Protein AF-A0A440AQF0-F1 (afdb_monomer_lite)

Foldseek 3Di:
DLCCLQVPVHPPVVDDPVRSLVVLVVVLVVLCVVPPLPDLDADLLVPLLSNLSSCVVVPNLVVSLSSLVSNLVNLVPPPPDDPVRSVVSNVSSQQSNQQSVVAWGDDDPDIDHHDPPPPPPPPPDDD

pLDDT: mean 86.49, std 15.78, range [35.5, 97.94]

Radius of gyration: 15.52 Å; chains: 1; bounding box: 37×32×50 Å

Structure (mmCIF, N/CA/C/O backbone):
data_AF-A0A440AQF0-F1
#
_entry.id   AF-A0A440AQF0-F1
#
loop_
_atom_site.group_PDB
_atom_site.id
_atom_site.type_symbol
_atom_site.label_atom_id
_atom_site.label_alt_id
_atom_site.label_comp_id
_atom_site.label_asym_id
_atom_site.label_entity_id
_atom_site.label_seq_id
_atom_site.pdbx_PDB_ins_code
_atom_site.Cartn_x
_atom_site.Cartn_y
_atom_site.Cartn_z
_atom_site.occupancy
_atom_site.B_iso_or_equiv
_atom_site.auth_seq_id
_atom_site.auth_comp_id
_atom_site.auth_asym_id
_atom_site.auth_atom_id
_atom_site.pdbx_PDB_model_num
ATOM 1 N N . ALA A 1 1 ? 5.655 14.204 2.598 1.00 86.44 1 ALA A N 1
ATOM 2 C CA . ALA A 1 1 ? 4.390 14.555 3.269 1.00 86.44 1 ALA A CA 1
ATOM 3 C C . ALA A 1 1 ? 3.608 13.301 3.649 1.00 86.44 1 ALA A C 1
ATOM 5 O O . ALA A 1 1 ? 3.589 12.985 4.825 1.00 86.44 1 ALA A O 1
ATOM 6 N N . LEU A 1 2 ? 3.061 12.522 2.703 1.00 91.75 2 LEU A N 1
ATOM 7 C CA . LEU A 1 2 ? 2.188 11.386 3.049 1.00 91.75 2 LEU A CA 1
ATOM 8 C C . LEU A 1 2 ? 2.851 10.309 3.937 1.00 91.75 2 LEU A C 1
ATOM 10 O O . LEU A 1 2 ? 2.220 9.846 4.879 1.00 91.75 2 LEU A O 1
ATOM 14 N N . ASN A 1 3 ? 4.142 9.999 3.734 1.00 89.25 3 ASN A N 1
ATOM 15 C CA . ASN A 1 3 ? 4.897 9.116 4.644 1.00 89.25 3 ASN A CA 1
ATOM 16 C C . ASN A 1 3 ? 4.869 9.598 6.105 1.00 89.25 3 ASN A C 1
ATOM 18 O O . ASN A 1 3 ? 4.740 8.791 7.007 1.00 89.25 3 ASN A O 1
ATOM 22 N N . GLN A 1 4 ? 4.928 10.904 6.371 1.00 91.06 4 GLN A N 1
ATOM 23 C CA . GLN A 1 4 ? 4.890 11.409 7.753 1.00 91.06 4 GLN A CA 1
ATOM 24 C C . GLN A 1 4 ? 3.532 11.159 8.427 1.00 91.06 4 GLN A C 1
ATOM 26 O O . GLN A 1 4 ? 3.447 11.153 9.649 1.00 91.06 4 GLN A O 1
ATOM 31 N N . LEU A 1 5 ? 2.475 10.963 7.633 1.00 93.25 5 LEU A N 1
ATOM 32 C CA . LEU A 1 5 ? 1.115 10.758 8.118 1.00 93.25 5 LEU A CA 1
ATOM 33 C C . LEU A 1 5 ? 0.745 9.276 8.229 1.00 93.25 5 LEU A C 1
ATOM 35 O O . LEU A 1 5 ? -0.056 8.928 9.092 1.00 93.25 5 LEU A O 1
ATOM 39 N N . PHE A 1 6 ? 1.289 8.416 7.365 1.00 91.75 6 PHE A N 1
ATOM 40 C CA . PHE A 1 6 ? 0.853 7.019 7.246 1.00 91.75 6 PHE A CA 1
ATOM 41 C C . PHE A 1 6 ? 1.986 5.994 7.258 1.00 91.75 6 PHE A C 1
ATOM 43 O O . PHE A 1 6 ? 1.692 4.813 7.227 1.00 91.75 6 PHE A O 1
ATOM 50 N N . ASP A 1 7 ? 3.264 6.369 7.333 1.00 87.12 7 ASP A N 1
ATOM 51 C CA . ASP A 1 7 ? 4.315 5.370 7.561 1.00 87.12 7 ASP A CA 1
ATOM 52 C C . ASP A 1 7 ? 4.178 4.798 8.989 1.00 87.12 7 ASP A C 1
ATOM 54 O O . ASP A 1 7 ? 4.241 5.570 9.950 1.00 87.12 7 ASP A O 1
ATOM 58 N N . PRO A 1 8 ? 4.013 3.471 9.168 1.00 80.06 8 PRO A N 1
ATOM 59 C CA . PRO A 1 8 ? 3.856 2.859 10.489 1.00 80.06 8 PRO A CA 1
ATOM 60 C C . PRO A 1 8 ? 5.056 3.034 11.431 1.00 80.06 8 PRO A C 1
ATOM 62 O O . PRO A 1 8 ? 4.950 2.701 12.610 1.00 80.06 8 PRO A O 1
ATOM 65 N N . THR A 1 9 ? 6.208 3.474 10.918 1.00 85.31 9 THR A N 1
ATOM 66 C CA . THR A 1 9 ? 7.419 3.753 11.706 1.00 85.31 9 THR A CA 1
ATOM 67 C C . THR A 1 9 ? 7.480 5.190 12.229 1.00 85.31 9 THR A C 1
ATOM 69 O O . THR A 1 9 ? 8.314 5.494 13.082 1.00 85.31 9 THR A O 1
ATOM 72 N N . MET A 1 10 ? 6.597 6.071 11.749 1.00 87.19 10 MET A N 1
ATOM 73 C CA . MET A 1 10 ? 6.551 7.479 12.132 1.00 87.19 10 MET A CA 1
ATOM 74 C C . MET A 1 10 ? 5.563 7.701 13.280 1.00 87.19 10 MET A C 1
ATOM 76 O O . MET A 1 10 ? 4.406 7.291 13.206 1.00 87.19 10 MET A O 1
ATOM 80 N N . ASP A 1 11 ? 5.995 8.410 14.326 1.00 88.12 11 ASP A N 1
ATOM 81 C CA . ASP A 1 11 ? 5.091 8.842 15.393 1.00 88.12 11 ASP A CA 1
ATOM 82 C C . ASP A 1 11 ? 4.228 10.021 14.920 1.00 88.12 11 ASP A C 1
ATOM 84 O O . ASP A 1 11 ? 4.697 11.151 14.768 1.00 88.12 11 ASP A O 1
ATOM 88 N N . ASN A 1 12 ? 2.948 9.740 14.691 1.00 85.56 12 ASN A N 1
ATOM 89 C CA . ASN A 1 12 ? 1.926 10.713 14.311 1.00 85.56 12 ASN A CA 1
ATOM 90 C C . ASN A 1 12 ? 0.844 10.885 15.392 1.00 85.56 12 ASN A C 1
ATOM 92 O O . ASN A 1 12 ? -0.184 11.509 15.128 1.00 85.56 12 ASN A O 1
ATOM 96 N N . SER A 1 13 ? 1.076 10.370 16.607 1.00 85.94 13 SER A N 1
ATOM 97 C CA . SER A 1 13 ? 0.105 10.394 17.713 1.00 85.94 13 SER A CA 1
ATOM 98 C C . SER A 1 13 ? -0.281 11.809 18.159 1.00 85.94 13 SER A C 1
ATOM 100 O O . SER A 1 13 ? -1.356 12.021 18.716 1.00 85.94 13 SER A O 1
ATOM 102 N N . HIS A 1 14 ? 0.575 12.787 17.868 1.00 89.25 14 HIS A N 1
ATOM 103 C CA . HIS A 1 14 ? 0.352 14.203 18.138 1.00 89.25 14 HIS A CA 1
ATOM 104 C C . HIS A 1 14 ? -0.661 14.865 17.186 1.00 89.25 14 HIS A C 1
ATOM 106 O O . HIS A 1 14 ? -1.122 15.968 17.475 1.00 89.25 14 HIS A O 1
ATOM 112 N N . LEU A 1 15 ? -1.009 14.232 16.058 1.00 91.62 15 LEU A N 1
ATOM 113 C CA . LEU A 1 15 ? -1.981 14.761 15.100 1.00 91.62 15 LEU A CA 1
ATOM 114 C C . LEU A 1 15 ? -3.387 14.219 15.394 1.00 91.62 15 LEU A C 1
ATOM 116 O O . LEU A 1 15 ? -3.570 12.998 15.462 1.00 91.62 15 LEU A O 1
ATOM 120 N N . PRO A 1 16 ? -4.418 15.081 15.485 1.00 95.44 16 PRO A N 1
ATOM 121 C CA . PRO A 1 16 ? -5.796 14.625 15.581 1.00 95.44 16 PRO A CA 1
ATOM 122 C C . PRO A 1 16 ? -6.151 13.702 14.415 1.00 95.44 16 PRO A C 1
ATOM 124 O O . PRO A 1 16 ? -5.882 14.007 13.251 1.00 95.44 16 PRO A O 1
ATOM 127 N N . ARG A 1 17 ? -6.807 12.572 14.714 1.00 93.31 17 ARG A N 1
ATOM 128 C CA . ARG A 1 17 ? -7.140 11.558 13.701 1.00 93.31 17 ARG A CA 1
ATOM 129 C C . ARG A 1 17 ? -7.874 12.171 12.504 1.00 93.31 17 ARG A C 1
ATOM 131 O O . ARG A 1 17 ? -7.490 11.914 11.372 1.00 93.31 17 ARG A O 1
ATOM 138 N N . ALA A 1 18 ? -8.900 12.988 12.736 1.00 95.50 18 ALA A N 1
ATOM 139 C CA . ALA A 1 18 ? -9.674 13.595 11.651 1.00 95.50 18 ALA A CA 1
ATOM 140 C C . ALA A 1 18 ? -8.800 14.443 10.707 1.00 95.50 18 ALA A C 1
ATOM 142 O O . ALA A 1 18 ? -8.914 14.317 9.490 1.00 95.50 18 ALA A O 1
ATOM 143 N N . GLU A 1 19 ? -7.884 15.238 11.261 1.00 95.69 19 GLU A N 1
ATOM 144 C CA . GLU A 1 19 ? -6.971 16.092 10.495 1.00 95.69 19 GLU A CA 1
ATOM 145 C C . GLU A 1 19 ? -5.957 15.262 9.702 1.00 95.69 19 GLU A C 1
ATOM 147 O O . GLU A 1 19 ? -5.803 15.466 8.497 1.00 95.69 19 GLU A O 1
ATOM 152 N N . ARG A 1 20 ? -5.343 14.251 10.339 1.00 95.69 20 ARG A N 1
ATOM 153 C CA . ARG A 1 20 ? -4.410 13.318 9.681 1.00 95.69 20 ARG A CA 1
ATOM 154 C C . ARG A 1 20 ? -5.045 12.659 8.455 1.00 95.69 20 ARG A C 1
ATOM 156 O O . ARG A 1 20 ? -4.418 12.574 7.401 1.00 95.69 20 ARG A O 1
ATOM 163 N N . PHE A 1 21 ? -6.296 12.214 8.577 1.00 96.12 21 PHE A N 1
ATOM 164 C CA . PHE A 1 21 ? -7.025 11.577 7.479 1.00 96.12 21 PHE A CA 1
ATOM 165 C C . PHE A 1 21 ? -7.483 12.559 6.398 1.00 96.12 21 PHE A C 1
ATOM 167 O O . PHE A 1 21 ? -7.437 12.198 5.224 1.00 96.12 21 PHE A O 1
ATOM 174 N N . ALA A 1 22 ? -7.875 13.785 6.754 1.00 97.25 22 ALA A N 1
ATOM 175 C CA . ALA A 1 22 ? -8.218 14.814 5.772 1.00 97.25 22 ALA A CA 1
ATOM 176 C C . ALA A 1 22 ? -7.005 15.176 4.896 1.00 97.25 22 ALA A C 1
ATOM 178 O O . ALA A 1 22 ? -7.096 15.138 3.669 1.00 97.25 22 ALA A O 1
ATOM 179 N N . MET A 1 23 ? -5.844 15.412 5.520 1.00 96.69 23 MET A N 1
ATOM 180 C CA . MET A 1 23 ? -4.579 15.633 4.807 1.00 96.69 23 MET A CA 1
ATOM 181 C C . MET A 1 23 ? -4.170 14.409 3.976 1.00 96.69 23 MET A C 1
ATOM 183 O O . MET A 1 23 ? -3.674 14.544 2.858 1.00 96.69 23 MET A O 1
ATOM 187 N N . GLY A 1 24 ? -4.391 13.206 4.516 1.00 96.50 24 GLY A N 1
ATOM 188 C CA . GLY A 1 24 ? -4.155 11.945 3.820 1.00 96.50 24 GLY A CA 1
ATOM 189 C C . GLY A 1 24 ? -4.962 11.803 2.537 1.00 96.50 24 GLY A C 1
ATOM 190 O O . GLY A 1 24 ? -4.394 11.418 1.515 1.00 96.50 24 GLY A O 1
ATOM 191 N N . ASN A 1 25 ? -6.248 12.164 2.576 1.00 97.62 25 ASN A N 1
ATOM 192 C CA . ASN A 1 25 ? -7.121 12.138 1.406 1.00 97.62 25 ASN A CA 1
ATOM 193 C C . ASN A 1 25 ? -6.603 13.075 0.314 1.00 97.62 25 ASN A C 1
ATOM 195 O O . ASN A 1 25 ? -6.348 12.638 -0.805 1.00 97.62 25 ASN A O 1
ATOM 199 N N . GLU A 1 26 ? -6.383 14.345 0.663 1.00 97.94 26 GLU A N 1
ATOM 200 C CA . GLU A 1 26 ? -5.956 15.370 -0.290 1.00 97.94 26 GLU A CA 1
ATOM 201 C C . GLU A 1 26 ? -4.629 14.996 -0.970 1.00 97.94 26 GLU A C 1
ATOM 203 O O . GLU A 1 26 ? -4.514 15.021 -2.197 1.00 97.94 26 GLU A O 1
ATOM 208 N N . LEU A 1 27 ? -3.630 14.582 -0.186 1.00 96.81 27 LEU A N 1
ATOM 209 C CA . LEU A 1 27 ? -2.328 14.177 -0.716 1.00 96.81 27 LEU A CA 1
ATOM 210 C C . LEU A 1 27 ? -2.421 12.904 -1.568 1.00 96.81 27 LEU A C 1
ATOM 212 O O . LEU A 1 27 ? -1.749 12.809 -2.596 1.00 96.81 27 LEU A O 1
ATOM 216 N N . SER A 1 28 ? -3.245 11.934 -1.165 1.00 96.56 28 SER A N 1
ATOM 217 C CA . SER A 1 28 ? -3.448 10.694 -1.923 1.00 96.56 28 SER A CA 1
ATOM 218 C C . SER A 1 28 ? -4.100 10.966 -3.276 1.00 96.56 28 SER A C 1
ATOM 220 O O . SER A 1 28 ? -3.612 10.479 -4.296 1.00 96.56 28 SER A O 1
ATOM 222 N N . GLU A 1 29 ? -5.146 11.794 -3.317 1.00 96.31 29 GLU A N 1
ATOM 223 C CA . GLU A 1 29 ? -5.806 12.203 -4.561 1.00 96.31 29 GLU A CA 1
ATOM 224 C C . GLU A 1 29 ? -4.843 12.935 -5.503 1.00 96.31 29 GLU A C 1
ATOM 226 O O . GLU A 1 29 ? -4.792 12.633 -6.698 1.00 96.31 29 GLU A O 1
ATOM 231 N N . GLN A 1 30 ? -4.027 13.855 -4.976 1.00 95.56 30 GLN A N 1
ATOM 232 C CA . GLN A 1 30 ? -3.021 14.568 -5.768 1.00 95.56 30 GLN A CA 1
ATOM 233 C C . GLN A 1 30 ? -1.970 13.617 -6.354 1.00 95.56 30 GLN A C 1
ATOM 235 O O . GLN A 1 30 ? -1.661 13.703 -7.546 1.00 95.56 30 GLN A O 1
ATOM 240 N N . ILE A 1 31 ? -1.451 12.680 -5.552 1.00 93.62 31 ILE A N 1
ATOM 241 C CA . ILE A 1 31 ? -0.482 11.677 -6.015 1.00 93.62 31 ILE A CA 1
ATOM 242 C C . ILE A 1 31 ? -1.096 10.805 -7.109 1.00 93.62 31 ILE A C 1
ATOM 244 O O . ILE A 1 31 ? -0.468 10.610 -8.147 1.00 93.62 31 ILE A O 1
ATOM 248 N N . LEU A 1 32 ? -2.319 10.306 -6.914 1.00 94.00 32 LEU A N 1
ATOM 249 C CA . LEU A 1 32 ? -2.988 9.451 -7.896 1.00 94.00 32 LEU A CA 1
ATOM 250 C C . LEU A 1 32 ? -3.350 10.199 -9.180 1.00 94.00 32 LEU A C 1
ATOM 252 O O . LEU A 1 32 ? -3.321 9.608 -10.255 1.00 94.00 32 LEU A O 1
ATOM 256 N N . LYS A 1 33 ? -3.644 11.498 -9.100 1.00 93.88 33 LYS A N 1
ATOM 257 C CA . LYS A 1 33 ? -3.859 12.335 -10.284 1.00 93.88 33 LYS A CA 1
ATOM 258 C C . LYS A 1 33 ? -2.574 12.520 -11.096 1.00 93.88 33 LYS A C 1
ATOM 260 O O . LYS A 1 33 ? -2.626 12.504 -12.321 1.00 93.88 33 LYS A O 1
ATOM 265 N N . LEU A 1 34 ? -1.436 12.712 -10.425 1.00 91.44 34 LEU A N 1
ATOM 266 C CA . LEU A 1 34 ? -0.131 12.916 -11.068 1.00 91.44 34 LEU A CA 1
ATOM 267 C C . LEU A 1 34 ? 0.518 11.607 -11.536 1.00 91.44 34 LEU A C 1
ATOM 269 O O . LEU A 1 34 ? 1.262 11.599 -12.513 1.00 91.44 34 LEU A O 1
ATOM 273 N N . ASN A 1 35 ? 0.242 10.507 -10.843 1.00 90.50 35 ASN A N 1
ATOM 274 C CA . ASN A 1 35 ? 0.748 9.174 -11.136 1.00 90.50 35 ASN A CA 1
ATOM 275 C C . ASN A 1 35 ? -0.418 8.171 -11.097 1.00 90.50 35 ASN A C 1
ATOM 277 O O . ASN A 1 35 ? -0.571 7.453 -10.102 1.00 90.50 35 ASN A O 1
ATOM 281 N N . PRO A 1 36 ? -1.259 8.128 -12.146 1.00 91.50 36 PRO A N 1
ATOM 282 C CA . PRO A 1 36 ? -2.440 7.271 -12.183 1.00 91.50 36 PRO A CA 1
ATOM 283 C C . PRO A 1 36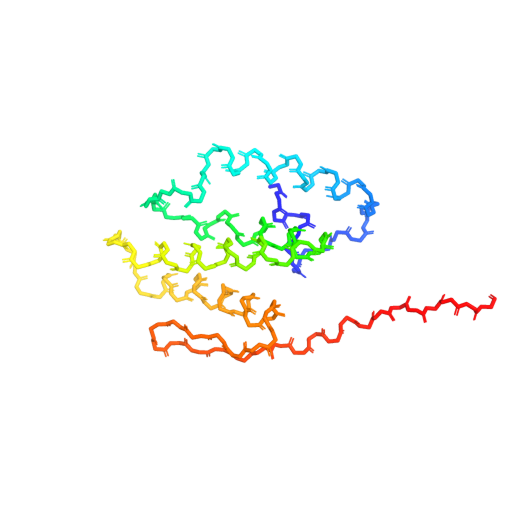 ? -2.062 5.784 -12.200 1.00 91.50 36 PRO A C 1
ATOM 285 O O . PRO A 1 36 ? -1.071 5.423 -12.839 1.00 91.50 36 PRO A O 1
ATOM 288 N N . PRO A 1 37 ? -2.837 4.893 -11.553 1.00 89.56 37 PRO A N 1
ATOM 289 C CA . PRO A 1 37 ? -2.551 3.454 -11.560 1.00 89.56 37 PRO A CA 1
ATOM 290 C C . PRO A 1 37 ? -2.646 2.833 -12.953 1.00 89.56 37 PRO A C 1
ATOM 292 O O . PRO A 1 37 ? -1.905 1.902 -13.259 1.00 89.56 37 PRO A O 1
ATOM 295 N N . GLN A 1 38 ? -3.519 3.375 -13.811 1.00 82.50 38 GLN A N 1
ATOM 296 C CA . GLN A 1 38 ? -3.685 2.924 -15.189 1.00 82.50 38 GLN A CA 1
ATOM 297 C C . GLN A 1 38 ? -2.541 3.465 -16.065 1.00 82.50 38 GLN A C 1
ATOM 299 O O . GLN A 1 38 ? -2.682 4.476 -16.749 1.00 82.50 38 GLN A O 1
ATOM 304 N N . GLY A 1 39 ? -1.377 2.821 -16.010 1.00 74.81 39 GLY A N 1
ATOM 305 C CA . GLY A 1 39 ? -0.261 3.097 -16.914 1.00 74.81 39 GLY A CA 1
ATOM 306 C C . GLY A 1 39 ? 1.020 2.390 -16.491 1.00 74.81 39 GLY A C 1
ATOM 307 O O . GLY A 1 39 ? 1.267 2.230 -15.301 1.00 74.81 39 GLY A O 1
ATOM 308 N N . ASP A 1 40 ? 1.872 2.029 -17.447 1.00 69.25 40 ASP A N 1
ATOM 309 C CA . ASP A 1 40 ? 3.127 1.294 -17.201 1.00 69.25 40 ASP A CA 1
ATOM 310 C C . ASP A 1 40 ? 4.292 2.211 -16.777 1.00 69.25 40 ASP A C 1
ATOM 312 O O . ASP A 1 40 ? 5.457 1.948 -17.061 1.00 69.25 40 ASP A O 1
ATOM 316 N N . GLY A 1 41 ? 3.974 3.329 -16.116 1.00 70.12 41 GLY A N 1
ATOM 317 C CA . GLY A 1 41 ? 4.971 4.291 -15.657 1.00 70.12 41 GLY A CA 1
ATOM 318 C C . GLY A 1 41 ? 5.926 3.660 -14.635 1.00 70.12 41 GLY A C 1
ATOM 319 O O . GLY A 1 41 ? 5.458 2.955 -13.733 1.00 70.12 41 GLY A O 1
ATOM 320 N N . PRO A 1 42 ? 7.240 3.918 -14.733 1.00 73.94 42 PRO A N 1
ATOM 321 C CA . PRO A 1 42 ? 8.209 3.345 -13.814 1.00 73.94 42 PRO A CA 1
ATOM 322 C C . PRO A 1 42 ? 8.051 3.911 -12.393 1.00 73.94 42 PRO A C 1
ATOM 324 O O . PRO A 1 42 ? 7.445 4.962 -12.171 1.00 73.94 42 PRO A O 1
ATOM 327 N N . LEU A 1 43 ? 8.632 3.218 -11.410 1.00 81.38 43 LEU A N 1
ATOM 328 C CA . LEU A 1 43 ? 8.807 3.703 -10.032 1.00 81.38 43 LEU A CA 1
ATOM 329 C C . LEU A 1 43 ? 7.522 3.963 -9.213 1.00 81.38 43 LEU A C 1
ATOM 331 O O . LEU A 1 43 ? 7.572 4.696 -8.218 1.00 81.38 43 LEU A O 1
ATOM 335 N N . LYS A 1 44 ? 6.377 3.349 -9.552 1.00 86.38 44 LYS A N 1
ATOM 336 C CA . LYS A 1 44 ? 5.124 3.506 -8.773 1.00 86.38 44 LYS A CA 1
ATOM 337 C C . LYS A 1 44 ? 5.267 3.080 -7.313 1.00 86.38 44 LYS A C 1
ATOM 339 O O . LYS A 1 44 ? 4.682 3.714 -6.433 1.00 86.38 44 LYS A O 1
ATOM 344 N N . PHE A 1 45 ? 6.113 2.086 -7.045 1.00 84.62 45 PHE A N 1
ATOM 345 C CA . PHE A 1 45 ? 6.440 1.627 -5.694 1.00 84.62 45 PHE A CA 1
ATOM 346 C C . PHE A 1 45 ? 6.906 2.732 -4.735 1.00 84.62 45 PHE A C 1
ATOM 348 O O . PHE A 1 45 ? 6.685 2.615 -3.533 1.00 84.62 45 PHE A O 1
ATOM 355 N N . ARG A 1 46 ? 7.500 3.827 -5.233 1.00 83.88 46 ARG A N 1
ATOM 356 C CA . ARG A 1 46 ? 7.946 4.946 -4.381 1.00 83.88 46 ARG A CA 1
ATOM 357 C C . ARG A 1 46 ? 6.790 5.715 -3.755 1.00 83.88 46 ARG A C 1
ATOM 359 O O . ARG A 1 46 ? 6.948 6.297 -2.687 1.00 83.88 46 ARG A O 1
ATOM 366 N N . TRP A 1 47 ? 5.655 5.751 -4.442 1.00 86.25 47 TRP A N 1
ATOM 367 C CA . TRP A 1 47 ? 4.530 6.606 -4.085 1.00 86.25 47 TRP A CA 1
ATOM 368 C C . TRP A 1 47 ? 3.386 5.821 -3.464 1.00 86.25 47 TRP A C 1
ATOM 370 O O . TRP A 1 47 ? 2.661 6.357 -2.635 1.00 86.25 47 TRP A O 1
ATOM 380 N N . TYR A 1 48 ? 3.206 4.565 -3.864 1.00 92.94 48 TYR A N 1
ATOM 381 C CA . TYR A 1 48 ? 1.975 3.840 -3.568 1.00 92.94 48 TYR A CA 1
ATOM 382 C C . TYR A 1 48 ? 1.951 3.176 -2.191 1.00 92.94 48 TYR A C 1
ATOM 384 O O . TYR A 1 48 ? 0.859 2.987 -1.678 1.00 92.94 48 TYR A O 1
ATOM 392 N N . ILE A 1 49 ? 3.093 2.915 -1.541 1.00 90.69 49 ILE A N 1
ATOM 393 C CA . ILE A 1 49 ? 3.117 2.390 -0.159 1.00 90.69 49 ILE A CA 1
ATOM 394 C C . ILE A 1 49 ? 2.328 3.290 0.815 1.00 90.69 49 ILE A C 1
ATOM 396 O O . ILE A 1 49 ? 1.358 2.814 1.406 1.00 90.69 49 ILE A O 1
ATOM 400 N N . PRO A 1 50 ? 2.658 4.587 0.983 1.00 92.50 50 PRO A N 1
ATOM 401 C CA . PRO A 1 50 ? 1.919 5.444 1.914 1.00 92.50 50 PRO A CA 1
ATOM 402 C C . PRO A 1 50 ? 0.479 5.730 1.473 1.00 92.50 50 PRO A C 1
ATOM 404 O O . PRO A 1 50 ? -0.387 5.934 2.320 1.00 92.50 50 PRO A O 1
ATOM 407 N N . VAL A 1 51 ? 0.203 5.735 0.162 1.00 95.94 51 VAL A N 1
ATOM 408 C CA . VAL A 1 51 ? -1.158 5.920 -0.373 1.00 95.94 51 VAL A CA 1
ATOM 409 C C . VAL A 1 51 ? -2.024 4.703 -0.052 1.00 95.94 51 VAL A C 1
ATOM 411 O O . VAL A 1 51 ? -3.152 4.849 0.414 1.00 95.94 51 VAL A O 1
ATOM 414 N N . ALA A 1 52 ? -1.492 3.498 -0.245 1.00 96.44 52 ALA A N 1
ATOM 415 C CA . ALA A 1 52 ? -2.178 2.265 0.107 1.00 96.44 52 ALA A CA 1
ATOM 416 C C . ALA A 1 52 ? -2.433 2.181 1.615 1.00 96.44 52 ALA A C 1
ATOM 418 O O . ALA A 1 52 ? -3.537 1.835 2.024 1.00 96.44 52 ALA A O 1
ATOM 419 N N . GLN A 1 53 ? -1.467 2.589 2.442 1.00 95.06 53 GLN A N 1
ATOM 420 C CA . GLN A 1 53 ? -1.635 2.614 3.894 1.00 95.06 53 GLN A CA 1
ATOM 421 C C . GLN A 1 53 ? -2.745 3.581 4.336 1.00 95.06 53 GLN A C 1
ATOM 423 O O . GLN A 1 53 ? -3.555 3.224 5.191 1.00 95.06 53 GLN A O 1
ATOM 428 N N . TYR A 1 54 ? -2.864 4.753 3.700 1.00 96.50 54 TYR A N 1
ATOM 429 C CA . TYR A 1 54 ? -4.013 5.643 3.897 1.00 96.50 54 TYR A CA 1
ATOM 430 C C . TYR A 1 54 ? -5.349 4.959 3.552 1.00 96.50 54 TYR A C 1
ATOM 432 O O . TYR A 1 54 ? -6.289 4.994 4.353 1.00 96.50 54 TYR A O 1
ATOM 440 N N . TYR A 1 55 ? -5.453 4.316 2.384 1.00 97.62 55 TYR A N 1
ATOM 441 C CA . TYR A 1 55 ? -6.685 3.629 1.980 1.00 97.62 55 TYR A CA 1
ATOM 442 C C . TYR A 1 55 ? -7.024 2.452 2.901 1.00 97.62 55 TYR A C 1
ATOM 444 O O . TYR A 1 55 ? -8.186 2.267 3.257 1.00 97.62 55 TYR A O 1
ATOM 452 N N . TYR A 1 56 ? -6.020 1.714 3.370 1.00 96.00 56 TYR A N 1
ATOM 453 C CA . TYR A 1 56 ? -6.217 0.611 4.302 1.00 96.00 56 TYR A CA 1
ATOM 454 C C . TYR A 1 56 ? -6.745 1.105 5.655 1.00 96.00 56 TYR A C 1
ATOM 456 O O . TYR A 1 56 ? -7.774 0.625 6.132 1.00 96.00 56 TYR A O 1
ATOM 464 N N . GLU A 1 57 ? -6.097 2.112 6.252 1.00 94.38 57 GLU A N 1
ATOM 465 C CA . GLU A 1 57 ? -6.513 2.667 7.547 1.00 94.38 57 G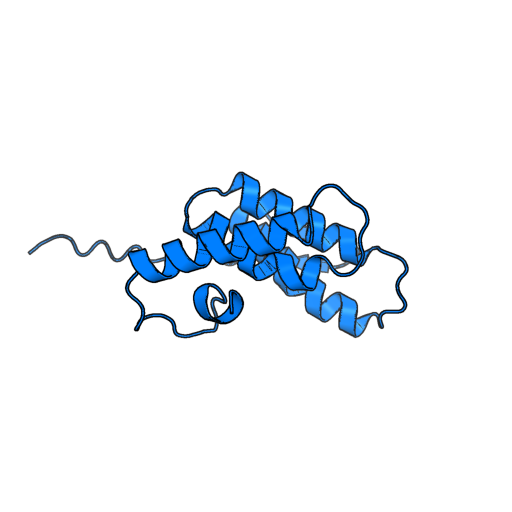LU A CA 1
ATOM 466 C C . GLU A 1 57 ? -7.841 3.439 7.482 1.00 94.38 57 GLU A C 1
ATOM 468 O O . GLU A 1 57 ? -8.520 3.588 8.503 1.00 94.38 57 GLU A O 1
ATOM 473 N N . SER A 1 58 ? -8.225 3.940 6.302 1.00 95.69 58 SER A N 1
ATOM 474 C CA . SER A 1 58 ? -9.528 4.589 6.083 1.00 95.69 58 SER A CA 1
ATOM 475 C C . SER A 1 58 ? -10.652 3.590 5.800 1.00 95.69 58 SER A C 1
ATOM 477 O O . SER A 1 58 ? -11.816 3.982 5.768 1.00 95.69 58 SER A O 1
ATOM 479 N N . GLY A 1 59 ? -10.325 2.301 5.660 1.00 95.81 59 GLY A N 1
ATOM 480 C CA . GLY A 1 59 ? -11.282 1.212 5.474 1.00 95.81 59 GLY A CA 1
ATOM 481 C C . GLY A 1 59 ? -11.513 0.801 4.019 1.00 95.81 59 GLY A C 1
ATOM 482 O O . GLY A 1 59 ? -12.239 -0.160 3.778 1.00 95.81 59 GLY A O 1
ATOM 483 N N . ASN A 1 60 ? -10.878 1.457 3.046 1.00 97.62 60 ASN A N 1
ATOM 484 C CA . ASN A 1 60 ? -10.935 1.065 1.639 1.00 97.62 60 ASN A CA 1
ATOM 485 C C . ASN A 1 60 ? -9.827 0.050 1.306 1.00 97.62 60 ASN A C 1
ATOM 487 O O . ASN A 1 60 ? -8.822 0.364 0.663 1.00 97.62 60 ASN A O 1
ATOM 491 N N . LYS A 1 61 ? -10.011 -1.182 1.788 1.00 96.62 61 LYS A N 1
ATOM 492 C CA . LYS A 1 61 ? -9.024 -2.260 1.641 1.00 96.62 61 LYS A CA 1
ATOM 493 C C . LYS A 1 61 ? -8.770 -2.643 0.184 1.00 96.62 61 LYS A C 1
ATOM 495 O O . LYS A 1 61 ? -7.613 -2.810 -0.184 1.00 96.62 61 LYS A O 1
ATOM 500 N N . ASP A 1 62 ? -9.814 -2.711 -0.639 1.00 97.94 62 ASP A N 1
ATOM 501 C CA . ASP A 1 62 ? -9.691 -3.085 -2.054 1.00 97.94 62 ASP A CA 1
ATOM 502 C C . ASP A 1 62 ? -8.768 -2.118 -2.799 1.00 97.94 62 ASP A C 1
ATOM 504 O O . ASP A 1 62 ? -7.856 -2.533 -3.514 1.00 97.94 62 ASP A O 1
ATOM 508 N N . ARG A 1 63 ? -8.934 -0.811 -2.553 1.00 97.25 63 ARG A N 1
ATOM 509 C CA . ARG A 1 63 ? -8.073 0.208 -3.155 1.00 97.25 63 ARG A CA 1
ATOM 510 C C . ARG A 1 63 ? -6.634 0.129 -2.653 1.00 97.25 63 ARG A C 1
ATOM 512 O O . ARG A 1 63 ? -5.709 0.365 -3.425 1.00 97.25 63 ARG A O 1
ATOM 519 N N . ALA A 1 64 ? -6.433 -0.181 -1.373 1.00 97.75 64 ALA A N 1
ATOM 520 C CA . ALA A 1 64 ? -5.095 -0.373 -0.825 1.00 97.75 64 ALA A CA 1
ATOM 521 C C . ALA A 1 64 ? -4.379 -1.552 -1.500 1.00 97.75 64 ALA A C 1
ATOM 523 O O . ALA A 1 64 ? -3.232 -1.407 -1.919 1.00 97.75 64 ALA A O 1
ATOM 524 N N . ILE A 1 65 ? -5.074 -2.683 -1.655 1.00 97.56 65 ILE A N 1
ATOM 525 C CA . ILE A 1 65 ? -4.552 -3.888 -2.311 1.00 97.56 65 ILE A CA 1
ATOM 526 C C . ILE A 1 65 ? -4.189 -3.592 -3.770 1.00 97.56 65 ILE A C 1
ATOM 528 O O . ILE A 1 65 ? -3.041 -3.810 -4.149 1.00 97.56 65 ILE A O 1
ATOM 532 N N . GLU A 1 66 ? -5.104 -2.997 -4.545 1.00 96.88 66 GLU A N 1
ATOM 533 C CA . GLU A 1 66 ? -4.865 -2.631 -5.951 1.00 96.88 66 GLU A CA 1
ATOM 534 C C . GLU A 1 66 ? -3.578 -1.805 -6.113 1.00 96.88 66 GLU A C 1
ATOM 536 O O . GLU A 1 66 ? -2.747 -2.067 -6.984 1.00 96.88 66 GLU A O 1
ATOM 541 N N . LEU A 1 67 ? -3.376 -0.802 -5.254 1.00 96.75 67 LEU A N 1
ATOM 542 C CA . LEU A 1 67 ? -2.197 0.061 -5.322 1.00 96.75 67 LEU A CA 1
ATOM 543 C C . LEU A 1 67 ? -0.904 -0.682 -4.972 1.00 96.75 67 LEU A C 1
ATOM 545 O O . LEU A 1 67 ? 0.128 -0.427 -5.597 1.00 96.75 67 LEU A O 1
ATOM 549 N N . ILE A 1 68 ? -0.937 -1.603 -4.009 1.00 96.69 68 ILE A N 1
ATOM 550 C CA . ILE A 1 68 ? 0.232 -2.428 -3.688 1.00 96.69 68 ILE A CA 1
ATOM 551 C C . ILE A 1 68 ? 0.563 -3.378 -4.842 1.00 96.69 68 ILE A C 1
ATOM 553 O O . ILE A 1 68 ? 1.729 -3.481 -5.220 1.00 96.69 68 ILE A O 1
ATOM 557 N N . GLU A 1 69 ? -0.431 -4.014 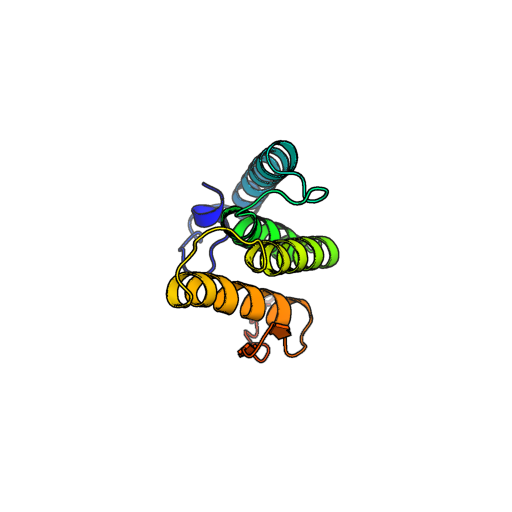-5.458 1.00 95.62 69 GLU A N 1
ATOM 558 C CA . GLU A 1 69 ? -0.219 -4.892 -6.615 1.00 95.62 69 GLU A CA 1
ATOM 559 C C . GLU A 1 69 ? 0.387 -4.129 -7.800 1.00 95.62 69 GLU 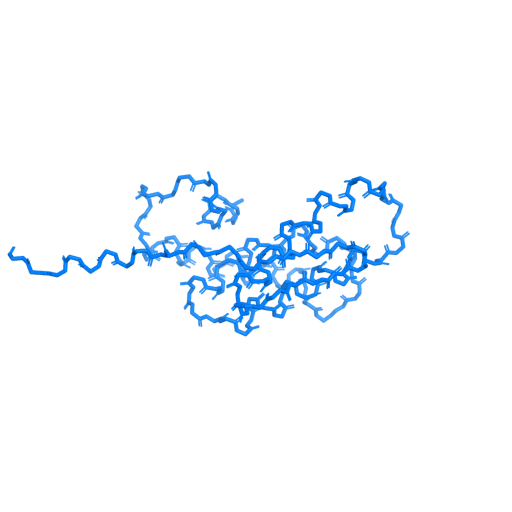A C 1
ATOM 561 O O . GLU A 1 69 ? 1.366 -4.573 -8.406 1.00 95.62 69 GLU A O 1
ATOM 566 N N . VAL A 1 70 ? -0.126 -2.929 -8.090 1.00 94.88 70 VAL A N 1
ATOM 567 C CA . VAL A 1 70 ? 0.431 -2.059 -9.135 1.00 94.88 70 VAL A CA 1
ATOM 568 C C . VAL A 1 70 ? 1.871 -1.641 -8.806 1.00 94.88 70 VAL A C 1
ATOM 570 O O . VAL A 1 70 ? 2.725 -1.589 -9.695 1.00 94.88 70 VAL A O 1
ATOM 573 N N . ALA A 1 71 ? 2.170 -1.360 -7.538 1.00 93.94 71 ALA A N 1
ATOM 574 C CA . ALA A 1 71 ? 3.522 -1.043 -7.094 1.00 93.94 71 ALA A CA 1
ATOM 575 C C . ALA A 1 71 ? 4.491 -2.219 -7.272 1.00 93.94 71 ALA A C 1
ATOM 577 O O . ALA A 1 71 ? 5.586 -2.011 -7.797 1.00 93.94 71 ALA A O 1
ATOM 578 N N . ILE A 1 72 ? 4.082 -3.435 -6.896 1.00 94.00 72 ILE A N 1
ATOM 579 C CA . ILE A 1 72 ? 4.870 -4.660 -7.089 1.00 94.00 72 ILE A CA 1
ATOM 580 C C . ILE A 1 72 ? 5.154 -4.863 -8.577 1.00 94.00 72 ILE A C 1
ATOM 582 O O . ILE A 1 72 ? 6.316 -4.949 -8.966 1.00 94.00 72 ILE A O 1
ATOM 586 N N . LYS A 1 73 ? 4.122 -4.806 -9.428 1.00 91.12 73 LYS A N 1
ATOM 587 C CA . LYS A 1 73 ? 4.275 -4.949 -10.883 1.00 91.12 73 LYS A CA 1
ATOM 588 C C . LYS A 1 73 ? 5.229 -3.909 -11.482 1.00 91.12 73 LYS A C 1
ATOM 590 O O . LYS A 1 73 ? 5.955 -4.200 -12.428 1.00 91.12 73 LYS A O 1
ATOM 595 N N . SER A 1 74 ? 5.275 -2.694 -10.931 1.00 89.69 74 SER A N 1
ATOM 596 C CA . SER A 1 74 ? 6.195 -1.654 -11.417 1.00 89.69 74 SER A CA 1
ATOM 597 C C . SER A 1 74 ? 7.682 -1.965 -11.177 1.00 89.69 74 SER A C 1
ATOM 599 O O . SER A 1 74 ? 8.529 -1.368 -11.840 1.00 89.69 74 SER A O 1
ATOM 601 N N . LEU A 1 75 ? 8.018 -2.899 -10.275 1.00 88.38 75 LEU A N 1
ATOM 602 C CA . LEU A 1 75 ? 9.399 -3.361 -10.047 1.00 88.38 75 LEU A CA 1
ATOM 603 C C . LEU A 1 75 ? 9.905 -4.317 -11.137 1.00 88.38 75 LEU A C 1
ATOM 605 O O . LEU A 1 75 ? 11.120 -4.449 -11.319 1.00 88.38 75 LEU A O 1
ATOM 609 N N . ASP A 1 76 ? 8.989 -4.932 -11.889 1.00 85.19 76 ASP A N 1
ATOM 610 C CA . ASP A 1 76 ? 9.320 -5.778 -13.040 1.00 85.19 76 ASP A CA 1
ATOM 611 C C . ASP A 1 76 ? 9.724 -4.949 -14.265 1.00 85.19 76 ASP A C 1
ATOM 613 O O . ASP A 1 76 ? 10.207 -5.494 -15.259 1.00 85.19 76 ASP A O 1
ATOM 617 N N . HIS A 1 77 ? 9.539 -3.624 -14.215 1.00 80.81 77 HIS A N 1
ATOM 618 C CA . HIS A 1 77 ? 9.896 -2.766 -15.330 1.00 80.81 77 HIS A CA 1
ATOM 619 C C . HIS A 1 77 ? 11.423 -2.795 -15.574 1.00 80.81 77 HIS A C 1
ATOM 621 O O . HIS A 1 77 ? 12.195 -2.828 -14.608 1.00 80.81 77 HIS A O 1
ATOM 627 N N . PRO A 1 78 ? 11.896 -2.763 -16.838 1.00 69.12 78 PRO A N 1
ATOM 628 C CA . PRO A 1 78 ? 13.301 -3.004 -17.192 1.00 69.12 78 PRO A CA 1
ATOM 629 C C . PRO A 1 78 ? 14.278 -1.896 -16.782 1.00 69.12 78 PRO A C 1
ATOM 631 O O . PRO A 1 78 ? 15.410 -1.879 -17.266 1.00 69.12 78 PRO A O 1
ATOM 634 N N . GLU A 1 79 ? 13.863 -0.941 -15.946 1.00 70.81 79 GLU A N 1
ATOM 635 C CA . GLU A 1 79 ? 14.752 0.128 -15.506 1.00 70.81 79 GLU A CA 1
ATOM 636 C C . GLU A 1 79 ? 16.008 -0.457 -14.843 1.00 70.81 79 GLU A C 1
ATOM 638 O O . GLU A 1 79 ? 15.910 -1.430 -14.081 1.00 70.81 79 GLU A O 1
ATOM 643 N N . PRO A 1 80 ? 17.193 0.125 -15.115 1.00 72.06 80 PRO A N 1
ATOM 644 C CA . PRO A 1 80 ? 18.450 -0.338 -14.551 1.00 72.06 80 PRO A CA 1
ATOM 645 C C . PRO A 1 80 ? 18.475 -0.020 -13.055 1.00 72.06 80 PRO A C 1
ATOM 647 O O . PRO A 1 80 ? 18.974 1.013 -12.611 1.00 72.06 80 PRO A O 1
ATOM 650 N N . MET A 1 81 ? 17.906 -0.926 -12.271 1.00 81.25 81 MET A N 1
ATOM 651 C CA . MET A 1 81 ? 17.916 -0.899 -10.821 1.00 81.25 81 MET A CA 1
ATOM 652 C C . MET A 1 81 ? 18.674 -2.126 -10.320 1.00 81.25 81 MET A C 1
ATOM 654 O O . MET A 1 81 ? 18.303 -3.240 -10.693 1.00 81.25 81 MET A O 1
ATOM 658 N N . PRO A 1 82 ? 19.703 -1.952 -9.472 1.00 84.38 82 PRO A N 1
ATOM 659 C CA . PRO A 1 82 ? 20.404 -3.077 -8.870 1.00 84.38 82 PRO A CA 1
ATOM 660 C C . PRO A 1 82 ? 19.446 -4.001 -8.109 1.00 84.38 82 PRO A C 1
ATOM 662 O O . PRO A 1 82 ? 18.555 -3.516 -7.408 1.00 84.38 82 PRO A O 1
ATOM 665 N N . ASP A 1 83 ? 19.671 -5.314 -8.169 1.00 84.25 83 ASP A N 1
ATOM 666 C CA . ASP A 1 83 ? 18.773 -6.304 -7.553 1.00 84.25 83 ASP A CA 1
ATOM 667 C C . ASP A 1 83 ? 18.552 -6.059 -6.056 1.00 84.25 83 ASP A C 1
ATOM 669 O O . ASP A 1 83 ? 17.420 -6.088 -5.581 1.00 84.25 83 ASP A O 1
ATOM 673 N N . HIS A 1 84 ? 19.607 -5.703 -5.314 1.00 85.00 84 HIS A N 1
ATOM 674 C CA . HIS A 1 84 ? 19.492 -5.372 -3.889 1.00 85.00 84 HIS A CA 1
ATOM 675 C C . HIS A 1 84 ? 18.566 -4.168 -3.634 1.00 85.00 84 HIS A C 1
ATOM 677 O O . HIS A 1 84 ? 17.865 -4.118 -2.625 1.00 85.00 84 HIS A O 1
ATOM 683 N N . THR A 1 85 ? 18.534 -3.198 -4.556 1.00 87.19 85 THR A N 1
ATOM 684 C CA . THR A 1 85 ? 17.631 -2.043 -4.470 1.00 87.19 85 THR A CA 1
ATOM 685 C C . THR A 1 85 ? 16.194 -2.471 -4.765 1.00 87.19 85 THR A C 1
ATOM 687 O O . THR A 1 85 ? 15.286 -2.066 -4.042 1.00 87.19 85 THR A O 1
ATOM 690 N N . LYS A 1 86 ? 15.971 -3.341 -5.762 1.00 85.88 86 LYS A N 1
ATOM 691 C CA . LYS A 1 86 ? 14.637 -3.904 -6.036 1.00 85.88 86 LYS A CA 1
ATOM 692 C C . LYS A 1 86 ? 14.099 -4.671 -4.828 1.00 85.88 86 LYS A C 1
ATOM 694 O O . LYS A 1 86 ? 12.974 -4.424 -4.405 1.00 85.88 86 LYS A O 1
ATOM 699 N N . GLN A 1 87 ? 14.919 -5.533 -4.226 1.00 87.44 87 GLN A N 1
ATOM 700 C CA . GLN A 1 87 ? 14.551 -6.303 -3.033 1.00 87.44 87 GLN A CA 1
ATOM 701 C C . GLN A 1 87 ? 14.216 -5.407 -1.833 1.00 87.44 87 GLN A C 1
ATOM 703 O O . GLN A 1 87 ? 13.257 -5.686 -1.112 1.00 87.44 87 GLN A O 1
ATOM 708 N N . HIS A 1 88 ? 14.954 -4.307 -1.643 1.00 88.62 88 HIS A N 1
ATOM 709 C CA . HIS A 1 88 ? 14.679 -3.336 -0.579 1.00 88.62 88 HIS A CA 1
ATOM 710 C C . HIS A 1 88 ? 13.263 -2.742 -0.670 1.00 88.62 88 HIS A C 1
ATOM 712 O O . HIS A 1 88 ? 12.621 -2.555 0.360 1.00 88.62 88 HIS A O 1
ATOM 718 N N . TYR A 1 89 ? 12.755 -2.492 -1.882 1.00 89.38 89 TYR A N 1
ATOM 719 C CA . TYR A 1 89 ? 11.385 -2.010 -2.091 1.00 89.38 89 TYR A CA 1
ATOM 720 C C . TYR A 1 89 ? 10.344 -3.132 -2.136 1.00 89.38 89 TYR A C 1
ATOM 722 O O . TYR A 1 89 ? 9.211 -2.927 -1.702 1.00 89.38 89 TYR A O 1
ATOM 730 N N . LEU A 1 90 ? 10.713 -4.313 -2.638 1.00 92.38 90 LEU A N 1
ATOM 731 C CA . LEU A 1 90 ? 9.792 -5.436 -2.789 1.00 92.38 90 LEU A CA 1
ATOM 732 C C . LEU A 1 90 ? 9.329 -5.993 -1.439 1.00 92.38 90 LEU A C 1
ATOM 734 O O . LEU A 1 90 ? 8.142 -6.250 -1.258 1.00 92.38 90 LEU A O 1
ATOM 738 N N . THR A 1 91 ? 10.235 -6.145 -0.471 1.00 93.19 91 THR A N 1
ATOM 739 C CA . THR A 1 91 ? 9.898 -6.758 0.824 1.00 93.19 91 THR A CA 1
ATOM 740 C C . THR A 1 91 ? 8.816 -5.980 1.594 1.00 93.19 91 THR A C 1
ATOM 742 O O . THR A 1 91 ? 7.838 -6.604 2.010 1.00 93.19 91 THR A O 1
ATOM 745 N N . PRO A 1 92 ? 8.892 -4.639 1.756 1.00 92.31 92 PRO A N 1
ATOM 746 C CA . PRO A 1 92 ? 7.815 -3.869 2.385 1.00 92.31 92 PRO A CA 1
ATOM 747 C C . PRO A 1 92 ? 6.479 -3.940 1.636 1.00 92.31 92 PRO A C 1
ATOM 749 O O . PRO A 1 92 ? 5.430 -3.972 2.277 1.00 92.31 92 PRO A O 1
ATOM 752 N N . LEU A 1 93 ? 6.502 -3.991 0.299 1.00 95.19 93 LEU A N 1
ATOM 753 C CA . LEU A 1 93 ? 5.291 -4.123 -0.516 1.00 95.19 93 LEU A CA 1
ATOM 754 C C . LEU A 1 93 ? 4.606 -5.470 -0.304 1.00 95.19 93 LEU A C 1
ATOM 756 O O . LEU A 1 93 ? 3.404 -5.511 -0.059 1.00 95.19 93 LEU A O 1
ATOM 760 N N . LEU A 1 94 ? 5.372 -6.561 -0.349 1.00 96.44 94 LEU A N 1
ATOM 761 C CA . LEU A 1 94 ? 4.851 -7.895 -0.063 1.00 96.44 94 LEU A CA 1
ATOM 762 C C . LEU A 1 94 ? 4.317 -7.973 1.366 1.00 96.44 94 LEU A C 1
ATOM 764 O O . LEU A 1 94 ? 3.262 -8.558 1.595 1.00 96.44 94 LEU A O 1
ATOM 768 N N . GLN A 1 95 ? 4.996 -7.336 2.324 1.00 95.50 95 GLN A N 1
ATOM 769 C CA . GLN A 1 95 ? 4.532 -7.331 3.706 1.00 95.50 95 GLN A CA 1
ATOM 770 C C . GLN A 1 95 ? 3.212 -6.570 3.858 1.00 95.50 95 GLN A C 1
ATOM 772 O O . GLN A 1 95 ? 2.333 -7.029 4.586 1.00 95.50 95 GLN A O 1
ATOM 777 N N . ALA A 1 96 ? 3.058 -5.434 3.172 1.00 94.81 96 ALA A N 1
ATOM 778 C CA . ALA A 1 96 ? 1.800 -4.696 3.133 1.00 94.81 96 ALA A CA 1
ATOM 779 C C . ALA A 1 96 ? 0.688 -5.536 2.494 1.00 94.81 96 ALA A C 1
ATOM 781 O O . ALA A 1 96 ? -0.370 -5.680 3.100 1.00 94.81 96 ALA A O 1
ATOM 782 N N . LEU A 1 97 ? 0.951 -6.157 1.337 1.00 97.19 97 LEU A N 1
ATOM 783 C CA . LEU A 1 97 ? -0.016 -7.016 0.652 1.00 97.19 97 LEU A CA 1
ATOM 784 C C . LEU A 1 97 ? -0.488 -8.149 1.562 1.00 97.19 97 LEU A C 1
ATOM 786 O O . LEU A 1 97 ? -1.689 -8.298 1.763 1.00 97.19 97 LEU A O 1
ATOM 790 N N . ALA A 1 98 ? 0.453 -8.874 2.174 1.00 97.12 98 ALA A N 1
ATOM 791 C CA . ALA A 1 98 ? 0.135 -9.979 3.065 1.00 97.12 98 ALA A CA 1
ATOM 792 C C . ALA A 1 98 ? -0.697 -9.525 4.271 1.00 97.12 98 ALA A C 1
ATOM 794 O O . ALA A 1 98 ? -1.671 -10.167 4.650 1.00 97.12 98 ALA A O 1
ATOM 795 N N . ASN A 1 99 ? -0.357 -8.377 4.860 1.00 94.81 99 ASN A N 1
ATOM 796 C CA . ASN A 1 99 ? -1.112 -7.825 5.983 1.00 94.81 99 ASN A CA 1
ATOM 797 C C . ASN A 1 99 ? -2.524 -7.374 5.581 1.00 94.81 99 ASN A C 1
ATOM 799 O O . ASN A 1 99 ? -3.443 -7.466 6.394 1.00 94.81 99 ASN A O 1
ATOM 803 N N . TYR A 1 100 ? -2.705 -6.860 4.363 1.00 95.06 100 TYR A N 1
ATOM 804 C CA . TYR A 1 100 ? -4.002 -6.375 3.892 1.00 95.06 100 TYR A CA 1
ATOM 805 C C . TYR A 1 100 ? -4.942 -7.517 3.508 1.00 95.06 100 TYR A C 1
ATOM 807 O O . TYR A 1 100 ? -6.139 -7.430 3.793 1.00 95.06 100 TYR A O 1
ATOM 815 N N . THR A 1 101 ? -4.409 -8.575 2.892 1.00 95.94 101 THR A N 1
ATOM 816 C CA . THR A 1 101 ? -5.175 -9.758 2.474 1.00 95.94 101 THR A CA 1
ATOM 817 C C . THR A 1 101 ? -5.358 -10.769 3.603 1.00 95.94 101 THR A C 1
ATOM 819 O O . THR A 1 101 ? -6.335 -11.511 3.595 1.00 95.94 101 THR A O 1
ATOM 822 N N . GLY A 1 102 ? -4.449 -10.789 4.582 1.00 94.88 102 GLY A N 1
ATOM 823 C CA . GLY A 1 102 ? -4.380 -11.831 5.608 1.00 94.88 102 GLY A CA 1
ATOM 824 C C . GLY A 1 102 ? -3.740 -13.132 5.116 1.00 94.88 102 GLY A C 1
ATOM 825 O O . GLY A 1 102 ? -3.728 -14.111 5.855 1.00 94.88 102 GLY A O 1
ATOM 826 N N . GLU A 1 103 ? -3.185 -13.141 3.905 1.00 96.00 103 GLU A N 1
ATOM 827 C CA . GLU A 1 103 ? -2.616 -14.318 3.245 1.00 96.00 103 GLU A CA 1
ATOM 828 C C . GLU A 1 103 ? -1.135 -14.095 2.917 1.00 96.00 103 GLU A C 1
ATOM 830 O O . GLU A 1 103 ? -0.707 -12.951 2.763 1.00 96.00 103 GLU A O 1
ATOM 835 N N . PRO A 1 104 ? -0.309 -15.147 2.788 1.00 96.75 104 PRO A N 1
ATOM 836 C CA . PRO A 1 104 ? 1.062 -14.990 2.315 1.00 96.75 104 PRO A CA 1
ATOM 837 C C . PRO A 1 104 ? 1.118 -14.300 0.945 1.00 96.75 104 PRO A C 1
ATOM 839 O O . PRO A 1 104 ? 0.352 -14.628 0.039 1.00 96.75 104 PRO A O 1
ATOM 842 N N . ALA A 1 105 ? 2.063 -13.376 0.778 1.00 97.38 105 ALA A N 1
ATOM 843 C CA . ALA A 1 105 ? 2.298 -12.678 -0.481 1.00 97.38 105 ALA A CA 1
ATOM 844 C C . ALA A 1 105 ? 3.670 -13.055 -1.039 1.00 97.38 105 ALA A C 1
ATOM 846 O O . ALA A 1 105 ? 4.672 -13.015 -0.320 1.00 97.38 105 ALA A O 1
ATOM 847 N N . CYS A 1 106 ? 3.713 -13.385 -2.327 1.00 95.50 106 CYS A N 1
ATOM 848 C CA . CYS A 1 106 ? 4.925 -13.779 -3.032 1.00 95.50 106 CYS A CA 1
ATOM 849 C C . CYS A 1 106 ? 5.064 -13.007 -4.342 1.00 95.50 106 CYS A C 1
ATOM 851 O O . CYS A 1 106 ? 4.076 -12.785 -5.039 1.00 95.50 106 CYS A O 1
ATOM 853 N N . HIS A 1 107 ? 6.296 -12.658 -4.700 1.00 94.00 107 HIS A N 1
ATOM 854 C CA . HIS A 1 107 ? 6.640 -12.148 -6.025 1.00 94.00 107 HIS A CA 1
ATOM 855 C C . HIS A 1 107 ? 8.088 -12.510 -6.350 1.00 94.00 107 HIS A C 1
ATOM 857 O O . HIS A 1 107 ? 8.976 -12.318 -5.515 1.00 94.00 107 HIS A O 1
ATOM 863 N N . ALA A 1 108 ? 8.320 -13.032 -7.557 1.00 87.12 108 ALA A N 1
ATOM 864 C CA . ALA A 1 108 ? 9.568 -13.712 -7.911 1.00 87.12 108 ALA A CA 1
ATOM 865 C C . ALA A 1 108 ? 9.936 -14.778 -6.850 1.00 87.12 108 ALA A C 1
ATOM 867 O O . ALA A 1 108 ? 9.089 -15.592 -6.489 1.00 87.12 108 ALA A O 1
ATOM 868 N N . ASP A 1 109 ? 11.165 -14.756 -6.330 1.00 89.00 109 ASP A N 1
ATOM 869 C CA . ASP A 1 109 ? 11.669 -15.733 -5.353 1.00 89.00 109 ASP A CA 1
ATOM 870 C C . ASP A 1 109 ? 11.488 -15.294 -3.884 1.00 89.00 109 ASP A C 1
ATOM 872 O O . ASP A 1 109 ? 12.059 -15.898 -2.974 1.00 89.00 109 ASP A O 1
ATOM 876 N N . ILE A 1 110 ? 10.729 -14.220 -3.626 1.00 92.06 110 ILE A N 1
ATOM 877 C CA . ILE A 1 110 ? 10.519 -13.677 -2.277 1.00 92.06 110 ILE A CA 1
ATOM 878 C C . ILE A 1 110 ? 9.064 -13.880 -1.865 1.00 92.06 110 ILE A C 1
ATOM 880 O O . ILE A 1 110 ? 8.143 -13.462 -2.562 1.00 92.06 110 ILE A O 1
ATOM 884 N N . CYS A 1 111 ? 8.873 -14.471 -0.688 1.00 95.31 111 CYS A N 1
ATOM 885 C CA . CYS A 1 111 ? 7.580 -14.653 -0.043 1.00 95.31 111 CYS A CA 1
ATOM 886 C C . CYS A 1 111 ? 7.630 -14.131 1.390 1.00 95.31 111 CYS A C 1
ATOM 888 O O . CYS A 1 111 ? 8.621 -14.336 2.096 1.00 95.31 111 CYS A O 1
ATOM 890 N N . VAL A 1 112 ? 6.542 -13.516 1.846 1.00 96.44 112 VAL A N 1
ATOM 891 C CA . VAL A 1 112 ? 6.364 -13.111 3.245 1.00 96.44 112 VAL A CA 1
ATOM 892 C C . VAL A 1 112 ? 5.000 -13.561 3.751 1.00 96.44 112 VAL A C 1
ATOM 894 O O . VAL A 1 112 ? 4.016 -13.583 3.012 1.00 96.44 112 VAL A O 1
ATOM 897 N N . ALA A 1 113 ? 4.944 -13.927 5.027 1.00 96.56 113 ALA A N 1
ATOM 898 C CA . ALA A 1 113 ? 3.693 -14.215 5.714 1.00 96.56 113 ALA A CA 1
ATOM 899 C C . ALA A 1 113 ? 3.071 -12.918 6.268 1.00 96.56 113 ALA A C 1
ATOM 901 O O . ALA A 1 113 ? 3.805 -11.961 6.560 1.00 96.56 113 ALA A O 1
ATOM 902 N N . PRO A 1 114 ? 1.740 -12.873 6.460 1.00 95.44 114 PRO A N 1
ATOM 903 C CA . PRO A 1 114 ? 1.103 -11.784 7.187 1.00 95.44 114 PRO A CA 1
ATOM 904 C C . PRO A 1 114 ? 1.717 -11.670 8.583 1.00 95.44 114 PRO A C 1
ATOM 906 O O . PRO A 1 114 ? 1.870 -12.654 9.312 1.00 95.44 114 PRO A O 1
ATOM 909 N N . GLN A 1 115 ? 2.076 -10.453 8.970 1.00 89.81 115 GLN A N 1
ATOM 910 C CA . GLN A 1 115 ? 2.442 -10.157 10.341 1.00 89.81 115 GLN A CA 1
ATOM 911 C C . GLN A 1 115 ? 1.158 -9.887 11.110 1.00 89.81 115 GLN A C 1
ATOM 913 O O . GLN A 1 115 ? 0.460 -8.9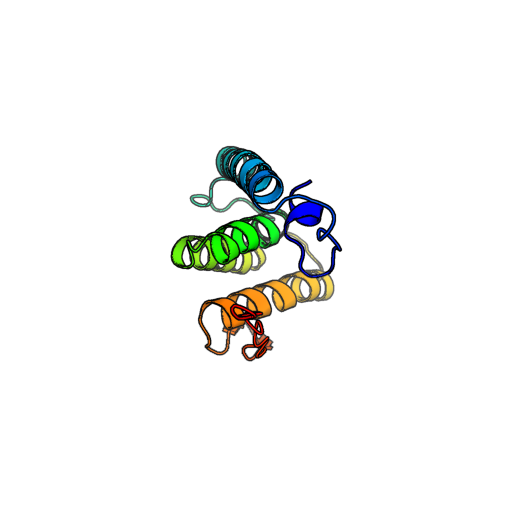06 10.849 1.00 89.81 115 GLN A O 1
ATOM 918 N N . ASN A 1 116 ? 0.875 -10.736 12.098 1.00 62.62 116 ASN A N 1
ATOM 919 C CA . ASN A 1 116 ? -0.155 -10.482 13.097 1.00 62.62 116 ASN A CA 1
ATOM 920 C C . ASN A 1 116 ? 0.249 -9.268 13.939 1.00 62.62 116 ASN A C 1
ATOM 922 O O . ASN A 1 116 ? 0.711 -9.397 15.070 1.00 62.62 116 ASN A O 1
ATOM 926 N N . LYS A 1 117 ? 0.047 -8.061 13.413 1.00 55.06 117 LYS A N 1
ATOM 927 C CA . LYS A 1 117 ? -0.257 -6.935 14.278 1.00 55.06 117 LYS A CA 1
ATOM 928 C C . LYS A 1 117 ? -1.722 -7.103 14.618 1.00 55.06 117 LYS A C 1
ATOM 930 O O . LYS A 1 117 ? -2.597 -6.633 13.896 1.00 55.06 117 LYS A O 1
ATOM 935 N N . ALA A 1 118 ? -1.978 -7.811 15.717 1.00 39.72 118 ALA A N 1
ATOM 936 C CA . ALA A 1 118 ? -3.131 -7.479 16.525 1.00 39.72 118 ALA A CA 1
ATOM 937 C C . ALA A 1 118 ? -3.027 -5.967 16.755 1.00 39.72 118 ALA A C 1
ATOM 939 O O . ALA A 1 118 ? -2.260 -5.501 17.593 1.00 39.72 118 ALA A O 1
ATOM 940 N N . PHE A 1 119 ? -3.728 -5.183 15.937 1.00 43.03 119 PHE A N 1
ATOM 941 C CA . PHE A 1 119 ? -4.219 -3.911 16.405 1.00 43.03 119 PHE A CA 1
ATOM 942 C C . PHE A 1 119 ? -5.120 -4.319 17.557 1.00 43.03 119 PHE A C 1
ATOM 944 O O . PHE A 1 119 ? -6.278 -4.684 17.347 1.00 43.03 119 PHE A O 1
ATOM 951 N N . GLU A 1 120 ? -4.544 -4.374 18.760 1.00 36.88 120 GLU A N 1
ATOM 952 C CA . GLU A 1 120 ? -5.312 -4.219 19.973 1.00 36.88 120 GLU A CA 1
ATOM 953 C C . GLU A 1 120 ? -6.109 -2.951 19.738 1.00 36.88 120 GLU A C 1
ATOM 955 O O . GLU A 1 120 ? -5.634 -1.818 19.808 1.00 36.88 120 GLU A O 1
ATOM 960 N N . THR A 1 121 ? -7.342 -3.191 19.321 1.00 35.66 121 THR A N 1
ATOM 961 C CA . THR A 1 121 ? -8.408 -2.239 19.423 1.00 35.66 121 THR A CA 1
ATOM 962 C C . THR A 1 121 ? -8.414 -1.961 20.911 1.00 35.66 121 THR A C 1
ATOM 964 O O . THR A 1 121 ? -8.827 -2.820 21.689 1.00 35.66 121 THR A O 1
ATOM 967 N N . GLN A 1 122 ? -7.874 -0.816 21.326 1.00 35.50 122 GLN A N 1
ATOM 968 C CA . GLN A 1 122 ? -8.149 -0.270 22.644 1.00 35.50 122 GLN A CA 1
ATOM 969 C C . GLN A 1 122 ? -9.639 0.088 22.666 1.00 35.50 122 GLN A C 1
ATOM 971 O O . GLN A 1 122 ? -10.044 1.244 22.637 1.00 35.50 122 GLN A O 1
ATOM 976 N N . ASN A 1 123 ? -10.472 -0.950 22.702 1.00 38.97 123 ASN A N 1
ATOM 977 C CA . ASN A 1 123 ? -11.741 -0.934 23.381 1.00 38.97 123 ASN A CA 1
ATOM 978 C C . ASN A 1 123 ? -11.403 -0.863 24.869 1.00 38.97 123 ASN A C 1
ATOM 980 O O . ASN A 1 123 ? -11.371 -1.870 25.565 1.00 38.97 123 ASN A O 1
ATOM 984 N N . ALA A 1 124 ? -11.144 0.349 25.343 1.00 36.16 124 ALA A N 1
ATOM 985 C CA . ALA A 1 124 ? -11.492 0.727 26.700 1.00 36.16 124 ALA A CA 1
ATOM 986 C C . ALA A 1 124 ? -12.642 1.733 26.601 1.00 36.16 124 ALA A C 1
ATOM 988 O O . ALA A 1 124 ? -12.513 2.913 26.906 1.00 3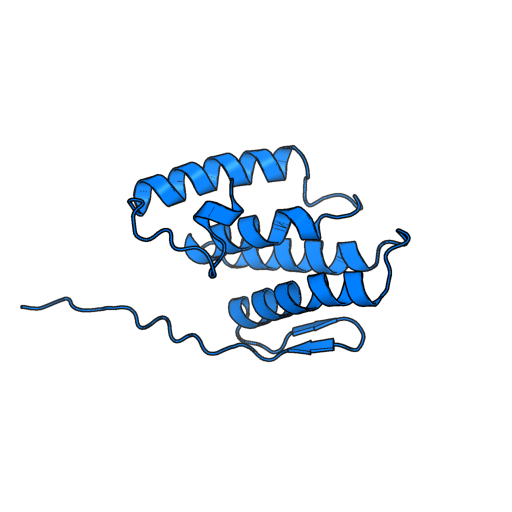6.16 124 ALA A O 1
ATOM 989 N N . ALA A 1 125 ? -13.786 1.244 26.120 1.00 44.94 125 ALA A N 1
ATOM 990 C CA . ALA A 1 125 ? -15.043 1.707 26.678 1.00 44.94 125 ALA A CA 1
ATOM 991 C C . ALA A 1 125 ? -15.176 1.100 28.085 1.00 44.94 125 ALA A C 1
ATOM 993 O O . ALA A 1 125 ? -14.763 -0.039 28.296 1.00 44.94 125 ALA A O 1
ATOM 994 N N . THR A 1 126 ? -15.811 1.849 28.990 1.00 40.94 126 THR A N 1
ATOM 995 C CA . THR A 1 126 ? -16.241 1.518 30.367 1.00 40.94 126 THR A CA 1
ATOM 996 C C . THR A 1 126 ? -15.208 1.631 31.499 1.00 40.94 126 THR A C 1
ATOM 998 O O . THR A 1 126 ? -14.561 0.665 31.890 1.00 40.94 126 THR A O 1
ATOM 1001 N N . SER A 1 127 ? -15.165 2.789 32.165 1.00 41.16 127 SER A N 1
ATOM 1002 C CA . SER A 1 127 ? -16.009 3.091 33.343 1.00 41.16 127 SER A CA 1
ATOM 1003 C C . SER A 1 127 ? -15.981 4.582 33.663 1.00 41.16 127 SER A C 1
ATOM 1005 O O . SER A 1 127 ? -14.903 5.189 33.493 1.00 41.16 127 SER A O 1
#

Sequence (127 aa):
ALNQLFDPTMDNSHLPRAERFAMGNELSEQILKLNPPQGDGPLKFRWYIPVAQYYYESGNKDRAIELIEVAIKSLDHPEPMPDHTKQHYLTPLLQALANYTGEPACHADICVAPQNKAFETQNAATS

Secondary structure (DSSP, 8-state):
-HHHHH-TTS--TTS-HHHHHHHHHHHHHHHHHHS-SSS--TTTHHHHHHHHHHHHHTT-HHHHHHHHHHHHHHTTS-----HHHHHHHHHHHHHHHHHHHSS-EEETTEEEPPP------------